Protein AF-F9PSR5-F1 (afdb_monomer)

pLDDT: mean 78.45, std 17.02, range [40.22, 97.88]

Nearest PDB structures (foldseek):
  4x9c-assembly1_C  TM=5.465E-01  e=1.390E-01  Methanocaldococcus jannaschii
  5dy9-assembly1_F  TM=5.432E-01  e=1.764E-01  Methanocaldococcus jannaschii DSM 2661
  2fjr-assembly1_A  TM=6.182E-01  e=3.828E-01  Eganvirus ev186
  2fkd-assembly1_A  TM=6.423E-01  e=6.167E-01  Eganvirus ev186
  2ege-assembly1_A  TM=7.253E-01  e=1.600E+00  Homo sapiens

Radius of gyration: 29.04 Å; Cα contacts (8 Å, |Δi|>4): 99; chains: 1; bounding box: 38×30×86 Å

Sequence (117 aa):
MDEYIENSIYETEKFCRETINHINKARSKEQSTKLKKISEEILKKIDKINHSKMIKKENESNILNEPLMLGEEVKVLSLNENGYVQTLPDKNGNLQVKIGILKVNANISDIIRIEKL

Foldseek 3Di:
DVVVVVVVVVVVVVVVVVVVVVVVVVVPPDVVVVVVVVVVVVVVVVVVVVVVVVVVVVVPPPVCPDFDDFQAWKAQQVVRAIFTWHDGQDPQQWTWTDGPPDTDIGGVVRIDHDDDD

Structure (mmCIF, N/CA/C/O backbone):
data_AF-F9PSR5-F1
#
_entry.id   AF-F9PSR5-F1
#
loop_
_atom_site.group_PDB
_atom_site.id
_atom_site.type_symbol
_atom_site.label_atom_id
_atom_site.label_alt_id
_atom_site.label_comp_id
_atom_site.label_asym_id
_atom_site.label_entity_id
_atom_site.label_seq_id
_atom_site.pdbx_PDB_ins_code
_atom_site.Cartn_x
_atom_site.Cartn_y
_atom_site.Cartn_z
_atom_site.occupancy
_atom_site.B_iso_or_equiv
_atom_site.auth_seq_id
_atom_site.auth_comp_id
_atom_site.auth_asym_id
_atom_site.auth_atom_id
_atom_site.pdbx_PDB_model_num
ATOM 1 N N . MET A 1 1 ? 17.479 12.853 62.473 1.00 61.38 1 MET A N 1
ATOM 2 C CA . MET A 1 1 ? 17.677 12.947 61.008 1.00 61.38 1 MET A CA 1
ATOM 3 C C . MET A 1 1 ? 16.924 11.815 60.320 1.00 61.38 1 MET A C 1
ATOM 5 O O . MET A 1 1 ? 16.212 12.084 59.366 1.00 61.38 1 MET A O 1
ATOM 9 N N . ASP A 1 2 ? 16.990 10.601 60.872 1.00 70.75 2 ASP A N 1
ATOM 10 C CA . ASP A 1 2 ? 16.337 9.401 60.324 1.00 70.75 2 ASP A CA 1
ATOM 11 C C . ASP A 1 2 ? 14.798 9.462 60.313 1.00 70.75 2 ASP A C 1
ATOM 13 O O . ASP A 1 2 ? 14.187 9.116 59.311 1.00 70.75 2 ASP A O 1
ATOM 17 N N . GLU A 1 3 ? 14.169 10.030 61.348 1.00 80.06 3 GLU A N 1
ATOM 18 C CA . GLU A 1 3 ? 12.702 10.206 61.427 1.00 80.06 3 GLU A CA 1
ATOM 19 C C . GLU A 1 3 ? 12.125 11.072 60.288 1.00 80.06 3 GLU A C 1
ATOM 21 O O . GLU A 1 3 ?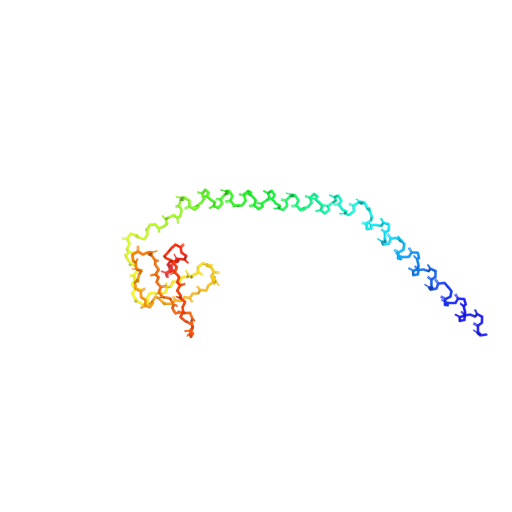 11.029 10.830 59.788 1.00 80.06 3 GLU A O 1
ATOM 26 N N . TYR A 1 4 ? 12.881 12.073 59.824 1.00 81.88 4 TYR A N 1
ATOM 27 C CA . TYR A 1 4 ? 12.462 12.925 58.706 1.00 81.88 4 TYR A CA 1
ATOM 28 C C . TYR A 1 4 ? 12.514 12.171 57.371 1.00 81.88 4 TYR A C 1
ATOM 30 O O . TYR A 1 4 ? 11.645 12.345 56.517 1.00 81.88 4 TYR A O 1
ATOM 38 N N . ILE A 1 5 ? 13.525 11.316 57.202 1.00 81.44 5 ILE A N 1
ATOM 39 C CA . ILE A 1 5 ? 13.675 10.469 56.016 1.00 81.44 5 ILE A CA 1
ATOM 40 C C . ILE A 1 5 ? 12.550 9.431 55.988 1.00 81.44 5 ILE A C 1
ATOM 42 O O . ILE A 1 5 ? 11.909 9.255 54.955 1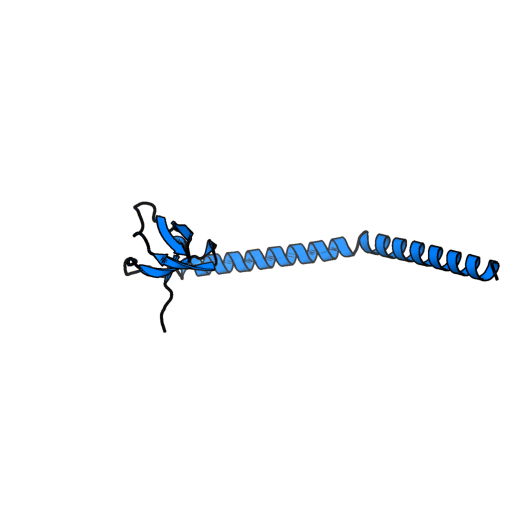.00 81.44 5 ILE A O 1
ATOM 46 N N . GLU A 1 6 ? 12.260 8.804 57.127 1.00 84.38 6 GLU A N 1
ATOM 47 C CA . GLU A 1 6 ? 11.205 7.798 57.256 1.00 84.38 6 GLU A CA 1
ATOM 48 C C . GLU A 1 6 ? 9.813 8.388 56.983 1.00 84.38 6 GLU A C 1
ATOM 50 O O . GLU A 1 6 ? 9.060 7.843 56.172 1.00 84.38 6 GLU A O 1
ATOM 55 N N . ASN A 1 7 ? 9.516 9.573 57.528 1.00 88.50 7 ASN A N 1
ATOM 56 C CA . ASN A 1 7 ? 8.278 10.292 57.216 1.00 88.50 7 ASN A CA 1
ATOM 57 C C . ASN A 1 7 ? 8.185 10.691 55.736 1.00 88.50 7 ASN A C 1
ATOM 59 O O . ASN A 1 7 ? 7.117 10.586 55.132 1.00 88.50 7 ASN A O 1
ATOM 63 N N . SER A 1 8 ? 9.293 11.115 55.119 1.00 80.94 8 SER A N 1
ATOM 64 C CA . SER A 1 8 ? 9.307 11.457 53.692 1.00 80.94 8 SER A CA 1
ATOM 65 C C . SER A 1 8 ? 9.042 10.240 52.801 1.00 80.94 8 SER A C 1
ATOM 67 O O . SER A 1 8 ? 8.366 10.369 51.777 1.00 80.94 8 SER A O 1
ATOM 69 N N . ILE A 1 9 ? 9.568 9.068 53.163 1.00 88.12 9 ILE A N 1
ATOM 70 C CA . ILE A 1 9 ? 9.326 7.818 52.434 1.00 88.12 9 ILE A CA 1
ATOM 71 C C . ILE A 1 9 ? 7.856 7.416 52.578 1.00 88.12 9 ILE A C 1
ATOM 73 O O . ILE A 1 9 ? 7.196 7.144 51.574 1.00 88.12 9 ILE A O 1
ATOM 77 N N . TYR A 1 10 ? 7.321 7.462 53.800 1.00 92.94 10 TYR A N 1
ATOM 78 C CA . TYR A 1 10 ? 5.934 7.102 54.086 1.00 92.94 10 TYR A CA 1
ATOM 79 C C . TYR A 1 10 ? 4.922 7.956 53.307 1.00 92.94 10 TYR A C 1
ATOM 81 O O . TYR A 1 10 ? 4.020 7.421 52.655 1.00 92.94 10 TYR A O 1
ATOM 89 N N . GLU A 1 11 ? 5.092 9.281 53.306 1.00 85.50 11 GLU A N 1
ATOM 90 C CA . GLU A 1 11 ? 4.209 10.182 52.555 1.00 85.50 11 GLU A CA 1
ATOM 91 C C . GLU A 1 11 ? 4.298 9.946 51.040 1.00 85.50 11 GLU A C 1
ATOM 93 O O . GLU A 1 11 ? 3.284 9.967 50.336 1.00 85.50 11 GLU A O 1
ATOM 98 N N . THR A 1 12 ? 5.494 9.628 50.534 1.00 87.06 12 THR A N 1
ATOM 99 C CA . THR A 1 12 ? 5.694 9.302 49.116 1.00 87.06 12 THR A CA 1
ATOM 100 C C . THR A 1 12 ? 4.965 8.011 48.733 1.00 87.06 12 THR A C 1
ATOM 102 O O . THR A 1 12 ? 4.243 7.976 47.733 1.00 87.06 12 THR A O 1
ATOM 105 N N . GLU A 1 13 ? 5.083 6.951 49.538 1.00 89.62 13 GLU A N 1
ATOM 106 C CA . GLU A 1 13 ? 4.390 5.683 49.286 1.00 89.62 13 GLU A CA 1
ATOM 107 C C . GLU A 1 13 ? 2.867 5.833 49.320 1.00 89.62 13 GLU A C 1
ATOM 109 O O . GLU A 1 13 ? 2.157 5.281 48.468 1.00 89.62 13 GLU A O 1
ATOM 114 N N . LYS A 1 14 ? 2.355 6.606 50.282 1.00 91.94 14 LYS A N 1
ATOM 115 C CA . LYS A 1 14 ? 0.928 6.899 50.415 1.00 91.94 14 LYS A CA 1
ATOM 116 C C . LYS A 1 14 ? 0.397 7.643 49.189 1.00 91.94 14 LYS A C 1
ATOM 118 O O . LYS A 1 14 ? -0.588 7.202 48.592 1.00 91.94 14 LYS A O 1
ATOM 123 N N . PHE A 1 15 ? 1.089 8.694 48.750 1.00 85.25 15 PHE A N 1
ATOM 124 C CA . PHE A 1 15 ? 0.725 9.458 47.556 1.00 85.25 15 PHE A CA 1
ATOM 125 C C . PHE A 1 15 ? 0.723 8.594 46.284 1.00 85.25 15 PHE A C 1
ATOM 127 O O . PHE A 1 15 ? -0.209 8.658 45.472 1.00 85.25 15 PHE A O 1
ATOM 134 N N . CYS A 1 16 ? 1.724 7.722 46.122 1.00 81.81 16 CYS A N 1
ATOM 135 C CA . CYS A 1 16 ? 1.778 6.775 45.008 1.00 81.81 16 CYS A CA 1
ATOM 136 C C . CYS A 1 16 ? 0.590 5.802 45.023 1.00 81.81 16 CYS A C 1
ATOM 138 O O . CYS A 1 16 ? -0.047 5.596 43.986 1.00 81.81 16 CYS A O 1
ATOM 140 N N . ARG A 1 17 ? 0.245 5.230 46.184 1.00 82.75 17 ARG A N 1
ATOM 141 C CA . ARG A 1 17 ? -0.906 4.318 46.323 1.00 82.75 17 ARG A CA 1
ATOM 142 C C . ARG A 1 17 ? -2.227 5.009 46.005 1.00 82.75 17 ARG A C 1
ATOM 144 O O . ARG A 1 17 ? -3.050 4.443 45.283 1.00 82.75 17 ARG A O 1
ATOM 151 N N . GLU A 1 18 ? -2.426 6.224 46.504 1.00 81.75 18 GLU A N 1
ATOM 152 C CA . GLU A 1 18 ? -3.625 7.019 46.227 1.00 81.75 18 GLU A CA 1
ATOM 153 C C . GLU A 1 18 ? -3.738 7.363 44.737 1.00 81.75 18 GLU A C 1
ATOM 155 O O . GLU A 1 18 ? -4.813 7.222 44.151 1.00 81.75 18 GLU A O 1
ATOM 160 N N . THR A 1 19 ? -2.626 7.718 44.093 1.00 72.19 19 THR A N 1
ATOM 161 C CA . THR A 1 19 ? -2.572 8.008 42.653 1.00 72.19 19 THR A CA 1
ATOM 162 C C . THR A 1 19 ? -2.889 6.770 41.813 1.00 72.19 19 THR A C 1
ATOM 164 O O . THR A 1 19 ? -3.729 6.834 40.916 1.00 72.19 19 THR A O 1
ATOM 167 N N . ILE A 1 20 ? -2.297 5.614 42.133 1.00 77.25 20 ILE A N 1
ATOM 168 C CA . ILE A 1 20 ? -2.593 4.339 41.458 1.00 77.25 20 ILE A CA 1
ATOM 169 C C . ILE A 1 20 ? -4.073 3.975 41.621 1.00 77.25 20 ILE A C 1
ATOM 171 O O . ILE A 1 20 ? -4.718 3.552 40.661 1.00 77.25 20 ILE A O 1
ATOM 175 N N . ASN A 1 21 ? -4.644 4.179 42.810 1.00 77.12 21 ASN A N 1
ATOM 176 C CA . ASN A 1 21 ? -6.060 3.924 43.057 1.00 77.12 21 ASN A CA 1
ATOM 177 C C . ASN A 1 21 ? -6.965 4.881 42.260 1.00 77.12 21 ASN A C 1
ATOM 179 O O . ASN A 1 21 ? -7.951 4.437 41.677 1.00 77.12 21 ASN A O 1
ATOM 183 N N . HIS A 1 22 ? -6.622 6.169 42.167 1.00 71.69 22 HIS A N 1
ATOM 184 C CA . HIS A 1 22 ? -7.345 7.133 41.331 1.00 71.69 22 HIS A CA 1
ATOM 185 C C . HIS A 1 22 ? -7.264 6.791 39.842 1.00 71.69 22 HIS A C 1
ATOM 187 O O . HIS A 1 22 ? -8.289 6.812 39.163 1.00 71.69 22 HIS A O 1
ATOM 193 N N . ILE A 1 23 ? -6.089 6.397 39.347 1.00 68.31 23 ILE A N 1
ATOM 194 C CA . ILE A 1 23 ? -5.901 5.941 37.964 1.00 68.31 23 ILE A CA 1
ATOM 195 C C . ILE A 1 23 ? -6.738 4.684 37.699 1.00 68.31 23 ILE A C 1
ATOM 197 O O . ILE A 1 23 ? -7.442 4.611 36.693 1.00 68.31 23 ILE A O 1
ATOM 201 N N . ASN A 1 24 ? -6.731 3.713 38.615 1.00 64.44 24 ASN A N 1
ATOM 202 C CA . ASN A 1 24 ? -7.514 2.483 38.482 1.00 64.44 24 ASN A CA 1
ATOM 203 C C . ASN A 1 24 ? -9.027 2.742 38.558 1.00 64.44 24 ASN A C 1
ATOM 205 O O . ASN A 1 24 ? -9.784 2.173 37.769 1.00 64.44 24 ASN A O 1
ATOM 209 N N . LYS A 1 25 ? -9.479 3.648 39.436 1.00 64.62 25 LYS A N 1
ATOM 210 C CA . LYS A 1 25 ? -10.879 4.101 39.495 1.00 64.62 25 LYS A CA 1
ATOM 211 C C . LYS A 1 25 ? -11.287 4.818 38.205 1.00 64.62 25 LYS A C 1
ATOM 213 O O . LYS A 1 25 ? -12.319 4.461 37.636 1.00 64.62 25 LYS A O 1
ATOM 218 N N . ALA A 1 26 ? -10.458 5.727 37.686 1.00 58.72 26 ALA A N 1
ATOM 219 C CA . ALA A 1 26 ? -10.682 6.415 36.409 1.00 58.72 26 ALA A CA 1
ATOM 220 C C . ALA A 1 26 ? -10.732 5.443 35.212 1.00 58.72 26 ALA A C 1
ATOM 222 O O . ALA A 1 26 ? -11.523 5.619 34.284 1.00 58.72 26 ALA A O 1
ATOM 223 N N . ARG A 1 27 ? -9.964 4.349 35.264 1.00 58.31 27 ARG A N 1
ATOM 224 C CA . ARG A 1 27 ? -9.962 3.289 34.244 1.00 58.31 27 ARG A CA 1
ATOM 225 C C . ARG A 1 27 ? -11.249 2.446 34.225 1.00 58.31 27 ARG A C 1
ATOM 227 O O . ARG A 1 27 ? -11.523 1.794 33.221 1.00 58.31 27 ARG A O 1
ATOM 234 N N . SER A 1 28 ? -12.050 2.451 35.296 1.00 63.00 28 SER A N 1
ATOM 235 C CA . SER A 1 28 ? -13.016 1.370 35.560 1.00 63.00 28 SER A CA 1
ATOM 236 C C . SER A 1 28 ? -14.456 1.534 35.044 1.00 63.00 28 SER A C 1
ATOM 238 O O . SER A 1 28 ? -15.188 0.551 35.088 1.00 63.00 28 SER A O 1
ATOM 240 N N . LYS A 1 29 ? -14.910 2.677 34.499 1.00 55.03 29 LYS A N 1
ATOM 241 C CA . LYS A 1 29 ? -16.277 2.743 33.906 1.00 55.03 29 LYS A CA 1
ATOM 242 C C . LYS A 1 29 ? -16.521 3.879 32.914 1.00 55.03 29 LYS A C 1
ATOM 244 O O . LYS A 1 29 ? -17.165 3.664 31.891 1.00 55.03 29 LYS A O 1
ATOM 249 N N . GLU A 1 30 ? -15.987 5.068 33.171 1.00 55.88 30 GLU A N 1
ATOM 250 C CA . GLU A 1 30 ? -16.309 6.257 32.369 1.00 55.88 30 GLU A CA 1
ATOM 251 C C . GLU A 1 30 ? -15.457 6.382 31.093 1.00 55.88 30 GLU A C 1
ATOM 253 O O . GLU A 1 30 ? -15.951 6.786 30.040 1.00 55.88 30 GLU A O 1
ATOM 258 N N . GLN A 1 31 ? -14.193 5.946 31.143 1.00 56.09 31 GLN A N 1
ATOM 259 C CA . GLN A 1 31 ? -13.323 5.901 29.964 1.00 56.09 31 GLN A CA 1
ATOM 260 C C . GLN A 1 31 ? -13.791 4.838 28.956 1.00 56.09 31 GLN A C 1
ATOM 262 O O . GLN A 1 31 ? -13.697 5.053 27.754 1.00 56.09 31 GLN A O 1
ATOM 267 N N . SER A 1 32 ? -14.335 3.707 29.427 1.00 58.94 32 SER A N 1
ATOM 268 C CA . SER A 1 32 ? -14.809 2.616 28.560 1.00 58.94 32 SER A CA 1
ATOM 269 C C . SER A 1 32 ? -16.021 3.031 27.723 1.00 58.94 32 SER A C 1
ATOM 271 O O . SER A 1 32 ? -16.087 2.711 26.540 1.00 58.94 32 SER A O 1
ATOM 273 N N . THR A 1 33 ? -16.960 3.791 28.295 1.00 61.81 33 THR A N 1
ATOM 274 C CA . THR A 1 33 ? -18.139 4.272 27.557 1.00 61.81 33 THR A CA 1
ATOM 275 C C . THR A 1 33 ? -17.779 5.382 26.574 1.00 61.81 33 THR A C 1
ATOM 277 O O . THR A 1 33 ? -18.252 5.352 25.439 1.00 61.81 33 THR A O 1
ATOM 280 N N . LYS A 1 34 ? -16.898 6.319 26.956 1.00 64.12 34 LYS A N 1
ATOM 281 C CA . LYS A 1 34 ? -16.377 7.352 26.042 1.00 64.12 34 LYS A CA 1
ATOM 282 C C . LYS A 1 34 ? -15.569 6.729 24.902 1.00 64.12 34 LYS A C 1
ATOM 284 O O . LYS A 1 34 ? -15.796 7.072 23.749 1.00 64.12 34 LYS A O 1
ATOM 289 N N . LEU A 1 35 ? -14.699 5.762 25.196 1.00 64.69 35 LEU A N 1
ATOM 290 C CA . LEU A 1 35 ? -13.900 5.065 24.188 1.00 64.69 35 LEU A CA 1
ATOM 291 C C . LEU A 1 35 ? -14.770 4.232 23.237 1.00 64.69 35 LEU A C 1
ATOM 293 O O . LEU A 1 35 ? -14.535 4.261 22.034 1.00 64.69 35 LEU A O 1
ATOM 297 N N . LYS A 1 36 ? -15.811 3.552 23.741 1.00 67.56 36 LYS A N 1
ATOM 298 C CA . LYS A 1 36 ? -16.796 2.856 22.895 1.00 67.56 36 LYS A CA 1
ATOM 299 C C . LYS A 1 36 ? -17.544 3.822 21.979 1.00 67.56 36 LYS A C 1
ATOM 301 O O . LYS A 1 36 ? -17.615 3.563 20.785 1.00 67.56 36 LYS A O 1
ATOM 306 N N . LYS A 1 37 ? -18.014 4.963 22.499 1.00 76.44 37 LYS A N 1
ATOM 307 C CA . LYS A 1 37 ? -18.667 6.003 21.683 1.00 76.44 37 LYS A CA 1
ATOM 308 C C . LYS A 1 37 ? -17.740 6.556 20.603 1.00 76.44 37 LYS A C 1
ATOM 310 O O . LYS A 1 37 ? -18.144 6.649 19.452 1.00 76.44 37 LYS A O 1
ATOM 315 N N . ILE A 1 38 ? -16.488 6.857 20.948 1.00 73.12 38 ILE A N 1
ATOM 316 C CA . ILE A 1 38 ? -15.480 7.316 19.983 1.00 73.12 38 ILE A CA 1
ATOM 317 C C . ILE A 1 38 ? -15.221 6.233 18.928 1.00 73.12 38 ILE A C 1
ATOM 319 O O . ILE A 1 38 ? -15.180 6.535 17.739 1.00 73.12 38 ILE A O 1
ATOM 323 N N . SER A 1 39 ? -15.107 4.966 19.332 1.00 68.19 39 SER A N 1
ATOM 324 C CA . SER A 1 39 ? -14.919 3.852 18.400 1.00 68.19 39 SER A CA 1
ATOM 325 C C . SER A 1 39 ? -16.120 3.664 17.465 1.00 68.19 39 SER A C 1
ATOM 327 O O . SER A 1 39 ? -15.926 3.431 16.275 1.00 68.19 39 SER A O 1
ATOM 329 N N . GLU A 1 40 ? -17.350 3.796 17.966 1.00 79.88 40 GLU A N 1
ATOM 330 C CA . GLU A 1 40 ? -18.579 3.756 17.162 1.00 79.88 40 GLU A CA 1
ATOM 331 C C . GLU A 1 40 ? -18.679 4.947 16.200 1.00 79.88 40 GLU A C 1
ATOM 333 O O . GLU A 1 40 ? -19.107 4.787 15.059 1.00 79.88 40 GLU A O 1
ATOM 338 N N . GLU A 1 41 ? -18.280 6.148 16.624 1.00 81.94 41 GLU A N 1
ATOM 339 C CA . GLU A 1 41 ? -18.237 7.330 15.759 1.00 81.94 41 GLU A CA 1
ATOM 340 C C . GLU A 1 41 ? -17.182 7.205 14.660 1.00 81.94 41 GLU A C 1
ATOM 342 O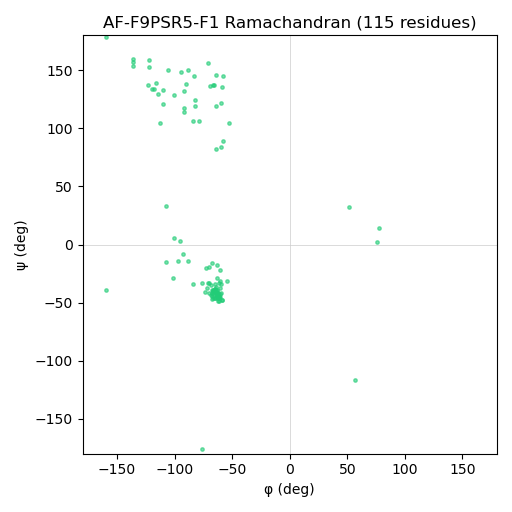 O . GLU A 1 41 ? -17.446 7.589 13.518 1.00 81.94 41 GLU A O 1
ATOM 347 N N . ILE A 1 42 ? -16.010 6.646 14.978 1.00 77.69 42 ILE A N 1
ATOM 348 C CA . ILE A 1 42 ? -14.966 6.340 13.997 1.00 77.69 42 ILE A CA 1
ATOM 349 C C . ILE A 1 42 ? -15.493 5.327 12.979 1.00 77.69 42 ILE A C 1
ATOM 351 O O . ILE A 1 42 ? -15.397 5.594 11.784 1.00 77.69 42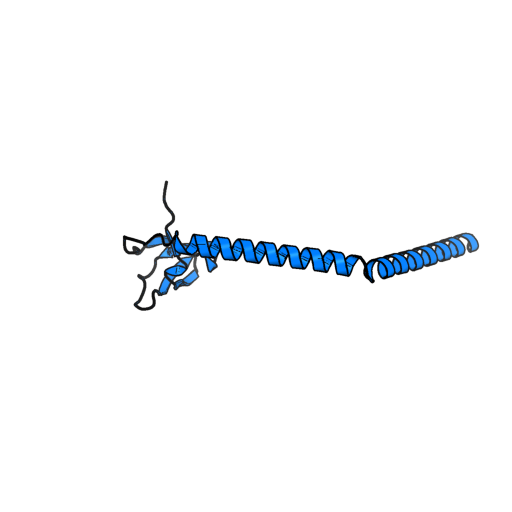 ILE A O 1
ATOM 355 N N . LEU A 1 43 ? -16.116 4.230 13.423 1.00 76.56 43 LEU A N 1
ATOM 356 C CA . LEU A 1 43 ? -16.725 3.234 12.532 1.00 76.56 43 LEU A CA 1
ATOM 357 C C . LEU A 1 43 ? -17.800 3.862 11.636 1.00 76.56 43 LEU A C 1
ATOM 359 O O . LEU A 1 43 ? -17.722 3.740 10.420 1.00 76.56 43 LEU A O 1
ATOM 363 N N . LYS A 1 44 ? -18.724 4.653 12.197 1.00 82.00 44 LYS A N 1
ATOM 364 C CA . LYS A 1 44 ? -19.752 5.369 11.418 1.00 82.00 44 LYS A CA 1
ATOM 365 C C . LYS A 1 44 ? -19.158 6.346 10.402 1.00 82.00 44 LYS A C 1
ATOM 367 O O . LYS A 1 44 ? -19.717 6.522 9.319 1.00 82.00 44 LYS A O 1
ATOM 372 N N . LYS A 1 45 ? -18.057 7.028 10.738 1.00 77.88 45 LYS A N 1
ATOM 373 C CA . LYS A 1 45 ? -17.350 7.915 9.800 1.00 77.88 45 LYS A CA 1
ATOM 374 C C . LYS A 1 45 ? -16.644 7.115 8.708 1.00 77.88 45 LYS A C 1
ATOM 376 O O . LYS A 1 45 ? -16.736 7.514 7.553 1.00 77.88 45 LYS A O 1
ATOM 381 N N . ILE A 1 46 ? -16.002 5.998 9.046 1.00 72.50 46 ILE A N 1
ATOM 382 C CA . ILE A 1 46 ? -15.384 5.081 8.080 1.00 72.50 46 ILE A CA 1
ATOM 383 C C . ILE A 1 46 ? -16.444 4.519 7.133 1.00 72.50 46 ILE A C 1
ATOM 385 O O . ILE A 1 46 ? -16.234 4.572 5.930 1.00 72.50 46 ILE A O 1
ATOM 389 N N . ASP A 1 47 ? -17.602 4.088 7.632 1.00 71.56 47 ASP A N 1
ATOM 390 C CA . ASP A 1 47 ? -18.697 3.583 6.801 1.00 71.56 47 ASP A CA 1
ATOM 391 C C . ASP A 1 47 ? -19.237 4.662 5.862 1.00 71.56 47 ASP A C 1
ATOM 393 O O . ASP A 1 47 ? -19.398 4.411 4.674 1.00 71.56 47 ASP A O 1
ATOM 397 N N . LYS A 1 48 ? -19.431 5.901 6.333 1.00 70.62 48 LYS A N 1
ATOM 398 C CA . LYS A 1 48 ? -19.810 7.031 5.462 1.00 70.62 48 LYS A CA 1
ATOM 399 C C . LYS A 1 48 ? -18.736 7.361 4.422 1.00 70.62 48 LYS A C 1
ATOM 401 O O . LYS A 1 48 ? -19.063 7.671 3.275 1.00 70.62 48 LYS A O 1
ATOM 406 N N . ILE A 1 49 ? -17.456 7.308 4.794 1.00 68.12 49 ILE A N 1
ATOM 407 C CA . ILE A 1 49 ? -16.335 7.512 3.867 1.00 68.12 49 ILE A CA 1
ATOM 408 C C . ILE A 1 49 ? -16.280 6.369 2.849 1.00 68.12 49 ILE A C 1
ATOM 410 O O . ILE A 1 49 ? -16.107 6.630 1.668 1.00 68.12 49 ILE A O 1
ATOM 414 N N . ASN A 1 50 ? -16.476 5.122 3.264 1.00 58.50 50 ASN A N 1
ATOM 415 C CA . ASN A 1 50 ? -16.488 3.966 2.374 1.00 58.50 50 ASN A CA 1
ATOM 416 C C . ASN A 1 50 ? -17.697 3.999 1.443 1.00 58.50 50 ASN A C 1
ATOM 418 O O . ASN A 1 50 ? -17.535 3.784 0.251 1.00 58.50 50 ASN A O 1
ATOM 422 N N . HIS A 1 51 ? -18.878 4.362 1.940 1.00 58.69 51 HIS A N 1
ATOM 423 C CA . HIS A 1 51 ? -20.084 4.489 1.129 1.00 58.69 51 HIS A CA 1
ATOM 424 C C . HIS A 1 51 ? -19.972 5.653 0.133 1.00 58.69 51 HIS A C 1
ATOM 426 O O . HIS A 1 51 ? -20.353 5.512 -1.024 1.00 58.69 51 HIS A O 1
ATOM 432 N N . SER A 1 52 ? -19.383 6.787 0.533 1.00 56.06 52 SER A N 1
ATOM 433 C CA . SER A 1 52 ? -19.097 7.894 -0.395 1.00 56.06 52 SER A CA 1
ATOM 434 C C . SER A 1 52 ? -17.964 7.575 -1.377 1.00 56.06 52 SER A C 1
ATOM 436 O O . SER A 1 52 ? -18.036 7.995 -2.528 1.00 56.06 52 SER A O 1
ATOM 438 N N . LYS A 1 53 ? -16.956 6.786 -0.981 1.00 49.19 53 LYS A N 1
ATOM 439 C CA . LYS A 1 53 ? -15.922 6.255 -1.885 1.00 49.19 53 LYS A CA 1
ATOM 440 C C . LYS A 1 53 ? -16.464 5.189 -2.835 1.00 49.19 53 LYS A C 1
ATOM 442 O O . LYS A 1 53 ? -15.991 5.136 -3.958 1.00 49.19 53 LYS A O 1
ATOM 447 N N . MET A 1 54 ? -17.444 4.376 -2.433 1.00 45.91 54 MET A N 1
ATOM 448 C CA . MET A 1 54 ? -18.148 3.442 -3.321 1.00 45.91 54 MET A CA 1
ATOM 449 C C . MET A 1 54 ? -18.974 4.202 -4.364 1.00 45.91 54 MET A C 1
ATOM 451 O O . MET A 1 54 ? -18.832 3.926 -5.548 1.00 45.91 54 MET A O 1
ATOM 455 N N . ILE A 1 55 ? -19.723 5.231 -3.951 1.00 47.75 55 ILE A N 1
ATOM 456 C CA . ILE A 1 55 ? -20.485 6.099 -4.870 1.00 47.75 55 ILE A CA 1
ATOM 457 C C . ILE A 1 55 ? -19.547 6.892 -5.807 1.00 47.75 55 ILE A C 1
ATOM 459 O O . ILE A 1 55 ? -19.872 7.125 -6.970 1.00 47.75 55 ILE A O 1
ATOM 463 N N . LYS A 1 56 ? -18.351 7.285 -5.343 1.00 44.38 56 LYS A N 1
ATOM 464 C CA . LYS A 1 56 ? -17.327 7.905 -6.204 1.00 44.38 56 LYS A CA 1
ATOM 465 C C . LYS A 1 56 ? -16.595 6.907 -7.106 1.00 44.38 56 LYS A C 1
ATOM 467 O O . LYS A 1 56 ? -16.278 7.263 -8.233 1.00 44.38 56 LYS A O 1
ATOM 472 N N . LYS A 1 57 ? -16.383 5.660 -6.670 1.00 43.09 57 LYS A N 1
ATOM 473 C CA . LYS A 1 57 ? -15.782 4.599 -7.500 1.00 43.09 57 LYS A CA 1
ATOM 474 C C . LYS A 1 57 ? -16.636 4.243 -8.715 1.00 43.09 57 LYS A C 1
ATOM 476 O O . LYS A 1 57 ? -16.071 3.853 -9.726 1.00 43.09 57 LYS A O 1
ATOM 481 N N . GLU A 1 58 ? -17.957 4.409 -8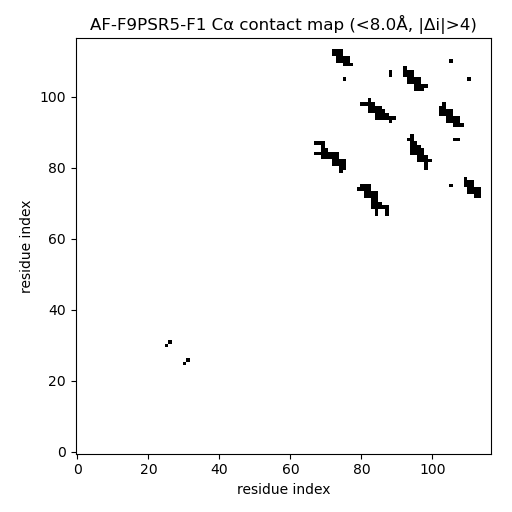.642 1.00 41.69 58 GLU A N 1
ATOM 482 C CA . GLU A 1 58 ? -18.834 4.232 -9.808 1.00 41.69 58 GLU A CA 1
ATOM 483 C C . GLU A 1 58 ? -18.713 5.367 -10.840 1.00 41.69 58 GLU A C 1
ATOM 485 O O . GLU A 1 58 ? -19.048 5.156 -11.999 1.00 41.69 58 GLU A O 1
ATOM 490 N N . ASN A 1 59 ? -18.201 6.545 -10.460 1.00 40.22 59 ASN A N 1
ATOM 491 C CA . ASN A 1 59 ? -18.089 7.707 -11.355 1.00 40.22 59 ASN A CA 1
ATOM 492 C C . ASN A 1 59 ? -16.648 8.022 -11.795 1.00 40.22 59 ASN A C 1
ATOM 494 O O . ASN A 1 59 ? -16.452 8.751 -12.760 1.00 40.22 59 ASN A O 1
ATOM 498 N N . GLU A 1 60 ? -15.642 7.457 -11.125 1.00 44.72 60 GLU A N 1
ATOM 499 C CA . GLU A 1 60 ? -14.225 7.539 -11.506 1.00 44.72 60 GLU A CA 1
ATOM 500 C C . GLU A 1 60 ? -13.713 6.200 -12.051 1.00 44.72 60 GLU A C 1
ATOM 502 O O . GLU A 1 60 ? -12.532 5.868 -11.936 1.00 44.72 60 GLU A O 1
ATOM 507 N N . SER A 1 61 ? -14.567 5.433 -12.737 1.00 46.78 61 SER A N 1
ATOM 508 C CA . SER A 1 61 ? -14.048 4.721 -13.898 1.00 46.78 61 SER A CA 1
ATOM 509 C C . SER A 1 61 ? -13.621 5.803 -14.890 1.00 46.78 61 SER A C 1
ATOM 511 O O . SER A 1 61 ? -14.370 6.164 -15.797 1.00 46.78 61 SER A O 1
ATOM 513 N N . ASN A 1 62 ? -12.422 6.359 -14.700 1.00 47.50 62 ASN A N 1
ATOM 514 C CA . ASN A 1 62 ? -11.643 6.874 -15.810 1.00 47.50 62 ASN A CA 1
ATOM 515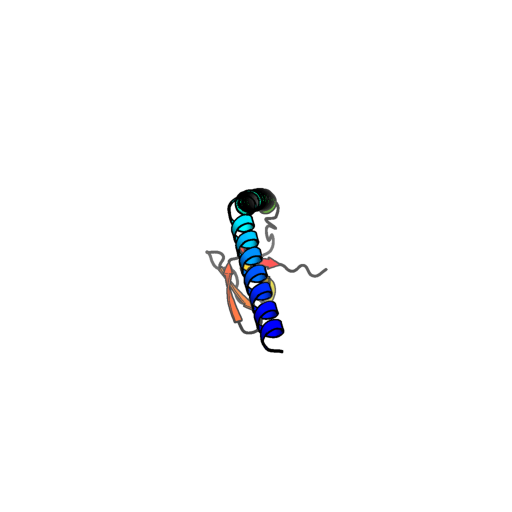 C C . ASN A 1 62 ? -11.432 5.660 -16.702 1.00 47.50 62 ASN A C 1
ATOM 517 O O . ASN A 1 62 ? -10.473 4.906 -16.553 1.00 47.50 62 ASN A O 1
ATOM 521 N N . ILE A 1 63 ? -12.440 5.406 -17.536 1.00 47.53 63 ILE A N 1
ATOM 522 C CA . ILE A 1 63 ? -12.387 4.487 -18.646 1.00 47.53 63 ILE A CA 1
ATOM 523 C C . ILE A 1 63 ? -11.158 4.974 -19.395 1.00 47.53 63 ILE A C 1
ATOM 525 O O . ILE A 1 63 ? -11.167 6.059 -19.979 1.00 47.53 63 ILE A O 1
ATOM 529 N N . LEU A 1 64 ? -10.060 4.227 -19.256 1.00 55.84 64 LEU A N 1
ATOM 530 C CA . LEU A 1 64 ? -8.901 4.356 -20.114 1.00 55.84 64 LEU A CA 1
ATOM 531 C C . LEU A 1 64 ? -9.439 4.110 -21.525 1.00 55.84 64 LEU A C 1
ATOM 533 O O . LEU A 1 64 ? -9.510 2.976 -21.986 1.00 55.84 64 LEU A O 1
ATOM 537 N N . ASN A 1 65 ? -9.889 5.173 -22.189 1.00 57.97 65 ASN A N 1
ATOM 538 C CA . ASN A 1 65 ? -10.303 5.110 -23.586 1.00 57.97 65 ASN A CA 1
ATOM 539 C C . ASN A 1 65 ? -9.105 4.723 -24.467 1.00 57.97 65 ASN A C 1
ATOM 541 O O . ASN A 1 65 ? -9.279 4.263 -25.591 1.00 57.97 65 ASN A O 1
ATOM 545 N N . GLU A 1 66 ? -7.889 4.867 -23.934 1.00 72.25 66 GLU A N 1
ATOM 546 C CA . GLU A 1 66 ? -6.641 4.530 -24.590 1.00 72.25 66 GLU A CA 1
ATOM 547 C C . GLU A 1 66 ? -5.904 3.404 -23.854 1.00 72.25 66 GLU A C 1
ATOM 549 O O . GLU A 1 66 ? -5.818 3.418 -22.623 1.00 72.25 66 GLU A O 1
ATOM 554 N N . PRO A 1 67 ? -5.311 2.449 -24.587 1.00 80.81 67 PRO A N 1
ATOM 555 C CA . PRO A 1 67 ? -4.518 1.381 -23.993 1.00 80.81 67 PRO A CA 1
ATOM 556 C C . PRO A 1 67 ? -3.265 1.935 -23.299 1.00 80.81 67 PRO A C 1
ATOM 558 O O . PRO A 1 67 ? -2.661 2.900 -23.772 1.00 80.81 67 PRO A O 1
ATOM 561 N N . LEU A 1 68 ? -2.854 1.301 -22.193 1.00 87.19 68 LEU A N 1
ATOM 562 C CA . LEU A 1 68 ? -1.566 1.573 -21.544 1.00 87.19 68 LEU A CA 1
ATOM 563 C C . LEU A 1 68 ? -0.401 1.339 -22.510 1.00 87.19 68 LEU A C 1
ATOM 565 O O . LEU A 1 68 ? -0.428 0.401 -23.310 1.00 87.19 68 LEU A O 1
ATOM 569 N N . MET A 1 69 ? 0.645 2.150 -22.383 1.00 91.00 69 MET A N 1
ATOM 570 C CA . MET A 1 69 ? 1.873 2.015 -23.160 1.00 91.00 69 MET A CA 1
ATOM 571 C C . MET A 1 69 ? 3.013 1.444 -22.312 1.00 91.00 69 MET A C 1
ATOM 573 O O . MET A 1 69 ? 3.098 1.650 -21.103 1.00 91.00 69 MET A O 1
ATOM 577 N N . LEU A 1 70 ? 3.929 0.718 -22.954 1.00 94.56 70 LEU A N 1
ATOM 578 C CA . LEU A 1 70 ? 5.160 0.274 -22.298 1.00 94.56 70 LEU A CA 1
ATOM 579 C C . LEU A 1 70 ? 6.041 1.483 -21.969 1.00 94.56 70 LEU A C 1
ATOM 581 O O . LEU A 1 70 ? 6.206 2.382 -22.789 1.00 94.56 70 LEU A O 1
ATOM 585 N N . GLY A 1 71 ? 6.629 1.489 -20.775 1.00 93.88 71 GLY A N 1
ATOM 586 C CA . GLY A 1 71 ? 7.427 2.604 -20.270 1.00 93.88 71 GLY A CA 1
ATOM 587 C C . GLY A 1 71 ? 6.605 3.805 -19.795 1.00 93.88 71 GLY A C 1
ATOM 588 O O . GLY A 1 71 ? 7.199 4.792 -19.373 1.00 93.88 71 GLY A O 1
ATOM 589 N N . GLU A 1 72 ? 5.273 3.731 -19.832 1.00 93.00 72 GLU A N 1
ATOM 590 C CA . GLU A 1 72 ? 4.394 4.771 -19.299 1.00 93.00 72 GLU A CA 1
ATOM 591 C C . GLU A 1 72 ? 4.539 4.875 -17.774 1.00 93.00 72 GLU A C 1
ATOM 593 O O . GLU A 1 72 ? 4.623 3.854 -17.082 1.00 93.00 72 GLU A O 1
ATOM 598 N N . GLU A 1 73 ? 4.583 6.106 -17.259 1.00 94.81 73 GLU A N 1
ATOM 599 C CA . GLU A 1 73 ? 4.612 6.366 -15.822 1.00 94.81 73 GLU A CA 1
ATOM 600 C C . GLU A 1 73 ? 3.194 6.301 -15.253 1.00 94.81 73 GLU A C 1
ATOM 602 O O . GLU A 1 73 ? 2.278 6.993 -15.700 1.00 94.81 73 GLU A O 1
ATOM 607 N N . VAL A 1 74 ? 3.015 5.454 -14.248 1.00 94.25 74 VAL A N 1
ATOM 608 C CA . VAL A 1 74 ? 1.728 5.194 -13.616 1.00 94.25 74 VAL A CA 1
ATOM 609 C C . VAL A 1 74 ? 1.876 5.152 -12.103 1.00 94.25 74 VAL A C 1
ATOM 611 O O . VAL A 1 74 ? 2.950 4.862 -11.575 1.00 94.25 74 VAL A O 1
ATOM 614 N N . LYS A 1 75 ? 0.783 5.401 -11.387 1.00 94.75 75 LYS A N 1
ATOM 615 C CA . LYS A 1 75 ? 0.700 5.235 -9.939 1.00 94.75 75 LYS A CA 1
ATOM 616 C C . LYS A 1 75 ? 0.007 3.920 -9.597 1.00 94.75 75 LYS A C 1
ATOM 618 O O . LYS A 1 75 ? -1.094 3.662 -10.081 1.00 94.75 75 LYS A O 1
ATOM 623 N N . VAL A 1 76 ? 0.634 3.119 -8.737 1.00 95.31 76 VAL A N 1
ATOM 624 C CA . VAL A 1 76 ? 0.066 1.880 -8.185 1.00 95.31 76 VAL A CA 1
ATOM 625 C C . VAL A 1 76 ? -0.632 2.217 -6.871 1.00 95.31 76 VAL A C 1
ATOM 627 O O . VAL A 1 76 ? 0.020 2.638 -5.913 1.00 95.31 76 VAL A O 1
ATOM 630 N N . LEU A 1 77 ? -1.956 2.075 -6.809 1.00 93.00 77 LEU A N 1
ATOM 631 C CA . LEU A 1 77 ? -2.755 2.567 -5.681 1.00 93.00 77 LEU A CA 1
ATOM 632 C C . LEU A 1 77 ? -2.486 1.792 -4.393 1.00 93.00 77 LEU A C 1
ATOM 634 O O . LEU A 1 77 ? -2.327 2.417 -3.345 1.00 93.00 77 LEU A O 1
ATOM 638 N N . SER A 1 78 ? -2.392 0.462 -4.467 1.00 90.31 78 SER A N 1
ATOM 639 C CA . SER A 1 78 ? -2.123 -0.396 -3.306 1.00 90.31 78 SER A CA 1
ATOM 640 C C . SER A 1 78 ? -0.787 -0.098 -2.624 1.00 90.31 78 SER A C 1
ATOM 642 O O . SER A 1 78 ? -0.671 -0.242 -1.407 1.00 90.31 78 SER A O 1
ATOM 644 N N . LEU A 1 79 ? 0.204 0.349 -3.397 1.00 92.88 79 LEU A N 1
ATOM 645 C CA . LEU A 1 79 ? 1.531 0.706 -2.900 1.00 92.88 79 LEU A CA 1
ATOM 646 C C . LEU A 1 79 ? 1.687 2.209 -2.663 1.00 92.88 79 LEU A C 1
ATOM 648 O O . LEU A 1 79 ? 2.619 2.616 -1.983 1.00 92.88 79 LEU A O 1
ATOM 652 N N . ASN A 1 80 ? 0.769 3.024 -3.188 1.00 92.50 80 ASN A N 1
ATOM 653 C CA . ASN A 1 80 ? 0.860 4.482 -3.217 1.00 92.50 80 ASN A CA 1
ATOM 654 C C . ASN A 1 80 ? 2.201 4.990 -3.791 1.00 92.50 80 ASN A C 1
ATOM 656 O O . ASN A 1 80 ? 2.675 6.060 -3.421 1.00 92.50 80 ASN A O 1
ATOM 660 N N . GLU A 1 81 ? 2.773 4.238 -4.728 1.00 95.38 81 GLU A N 1
ATOM 661 C CA . GLU A 1 81 ? 4.065 4.519 -5.353 1.00 95.38 81 GLU A CA 1
ATOM 662 C C . GLU A 1 81 ? 3.919 4.651 -6.867 1.00 95.38 81 GLU A C 1
ATOM 664 O O . GLU A 1 81 ? 3.035 4.046 -7.485 1.00 95.38 81 GLU A O 1
ATOM 669 N N . ASN A 1 82 ? 4.818 5.426 -7.467 1.00 96.00 82 ASN A N 1
ATOM 670 C CA . ASN A 1 82 ? 4.898 5.565 -8.915 1.00 96.00 82 ASN A CA 1
ATOM 671 C C . ASN A 1 82 ? 5.812 4.489 -9.503 1.00 96.00 82 ASN A C 1
ATOM 673 O O . ASN A 1 82 ? 6.791 4.055 -8.891 1.00 96.00 82 ASN A O 1
ATOM 677 N N . GLY A 1 83 ? 5.527 4.087 -10.731 1.00 95.94 83 GLY A N 1
ATOM 678 C CA . GLY A 1 83 ? 6.353 3.144 -11.457 1.00 95.94 83 GLY A CA 1
ATOM 679 C C . GLY A 1 83 ? 6.138 3.216 -12.955 1.00 95.94 83 GLY A C 1
ATOM 680 O O . GLY A 1 83 ? 5.320 3.979 -13.456 1.00 95.94 83 GLY A O 1
ATOM 681 N N . TYR A 1 84 ? 6.895 2.393 -13.668 1.00 96.94 84 TYR A N 1
ATOM 682 C CA . TYR A 1 84 ? 6.881 2.348 -15.124 1.00 96.94 84 TYR A CA 1
ATOM 683 C C . TYR A 1 84 ? 6.342 1.012 -15.611 1.00 96.94 84 TYR A C 1
ATOM 685 O O . TYR A 1 84 ? 6.835 -0.042 -15.193 1.00 96.94 84 TYR A O 1
ATOM 693 N N . VAL A 1 85 ? 5.367 1.048 -16.515 1.00 96.88 85 VAL A N 1
ATOM 694 C CA . VAL A 1 85 ? 4.777 -0.151 -17.122 1.00 96.88 85 VAL A CA 1
ATOM 695 C C . VAL A 1 85 ? 5.860 -0.953 -17.853 1.00 96.88 85 VAL A C 1
ATOM 697 O O . VAL A 1 85 ? 6.534 -0.446 -18.746 1.00 96.88 85 VAL A O 1
ATOM 700 N N . GLN A 1 86 ? 6.050 -2.216 -17.474 1.00 97.50 86 GLN A N 1
ATOM 701 C CA . GLN A 1 86 ? 7.012 -3.137 -18.097 1.00 97.50 86 GLN A CA 1
ATOM 702 C C . GLN A 1 86 ? 6.345 -4.119 -19.056 1.00 97.50 86 GLN A C 1
ATOM 704 O O . GLN A 1 86 ? 6.979 -4.571 -20.006 1.00 97.50 86 GLN A O 1
ATOM 709 N N . THR A 1 87 ? 5.081 -4.464 -18.812 1.00 96.75 87 THR A N 1
ATOM 710 C CA . THR A 1 87 ? 4.287 -5.324 -19.694 1.00 96.75 87 THR A CA 1
ATOM 711 C C . THR A 1 87 ? 2.894 -4.746 -19.867 1.00 96.75 87 THR A C 1
ATOM 713 O O . THR A 1 87 ? 2.386 -4.064 -18.981 1.00 96.75 87 THR A O 1
ATOM 716 N N . LEU A 1 88 ? 2.252 -5.054 -20.990 1.00 94.69 88 LEU A N 1
ATOM 717 C CA . LEU A 1 88 ? 0.835 -4.752 -21.166 1.00 94.69 88 LEU A CA 1
ATOM 718 C C . LEU A 1 88 ? -0.024 -5.674 -20.280 1.00 94.69 88 LEU A C 1
ATOM 720 O O . LEU A 1 88 ? 0.443 -6.765 -19.928 1.00 94.69 88 LEU A O 1
ATOM 724 N N . PRO A 1 89 ? -1.253 -5.260 -19.921 1.00 94.31 89 PRO A N 1
ATOM 725 C CA . PRO A 1 89 ? -2.183 -6.110 -19.188 1.00 94.31 89 PRO A CA 1
ATOM 726 C C . PRO A 1 89 ? -2.494 -7.408 -19.941 1.00 94.31 89 PRO A C 1
ATOM 728 O O . PRO A 1 89 ? -2.750 -7.397 -21.146 1.00 94.31 89 PRO A O 1
ATOM 731 N N . ASP A 1 90 ? -2.483 -8.529 -19.225 1.00 93.62 90 ASP A N 1
ATOM 732 C CA . ASP A 1 90 ? -2.924 -9.823 -19.740 1.00 93.62 90 ASP A CA 1
ATOM 733 C C . ASP A 1 90 ? -4.464 -9.929 -19.798 1.00 93.62 90 ASP A C 1
ATOM 735 O O . ASP A 1 90 ? -5.198 -8.990 -19.484 1.00 93.62 90 ASP A O 1
ATOM 739 N N . LYS A 1 91 ? -4.983 -11.105 -20.179 1.00 93.75 91 LYS A N 1
ATOM 740 C CA . LYS A 1 91 ? -6.436 -11.367 -20.237 1.00 93.75 91 LYS A CA 1
ATOM 741 C C . LYS A 1 91 ? -7.145 -11.221 -18.882 1.00 93.75 91 LYS A C 1
ATOM 743 O O . LYS A 1 91 ? -8.355 -11.026 -18.862 1.00 93.75 91 LYS A O 1
ATOM 748 N N . ASN A 1 92 ? -6.409 -11.325 -17.778 1.00 92.94 92 ASN A N 1
ATOM 749 C CA . ASN A 1 92 ? -6.912 -11.160 -16.416 1.00 92.94 92 ASN A CA 1
ATOM 750 C C . ASN A 1 92 ? -6.703 -9.721 -15.900 1.00 92.94 92 ASN A C 1
ATOM 752 O O . ASN A 1 92 ? -7.005 -9.425 -14.743 1.00 92.94 92 ASN A O 1
ATOM 756 N N . GLY A 1 93 ? -6.172 -8.828 -16.742 1.00 91.81 93 GLY A N 1
ATOM 757 C CA . GLY A 1 93 ? -5.869 -7.445 -16.406 1.00 91.81 93 GLY A CA 1
ATOM 758 C C . GLY A 1 93 ? -4.593 -7.267 -15.587 1.00 91.81 93 GLY A C 1
ATOM 759 O O . GLY A 1 93 ? -4.404 -6.194 -15.026 1.00 91.81 93 GLY A O 1
ATOM 760 N N . ASN A 1 94 ? -3.717 -8.268 -15.480 1.00 96.25 94 ASN A N 1
ATOM 761 C CA . ASN A 1 94 ? -2.475 -8.148 -14.716 1.00 96.25 94 ASN A CA 1
ATOM 762 C C . ASN A 1 94 ? -1.324 -7.648 -15.592 1.00 96.25 94 ASN A C 1
ATOM 764 O O . ASN A 1 94 ? -1.148 -8.108 -16.718 1.00 96.25 94 ASN A O 1
ATOM 768 N N . LEU A 1 95 ? -0.511 -6.741 -15.054 1.00 96.06 95 LEU A N 1
ATOM 769 C CA . LEU A 1 95 ? 0.687 -6.200 -15.688 1.00 96.06 95 LEU A CA 1
ATOM 770 C C . LEU A 1 95 ? 1.862 -6.130 -14.709 1.00 96.06 95 LEU A C 1
ATOM 772 O O . LEU A 1 95 ? 1.680 -6.090 -13.494 1.00 96.06 95 LEU A O 1
ATOM 776 N N . GLN A 1 96 ? 3.079 -6.067 -15.244 1.00 97.69 96 GLN A N 1
ATOM 777 C CA . GLN A 1 96 ? 4.272 -5.761 -14.467 1.00 97.69 96 GLN A CA 1
ATOM 778 C C . GLN A 1 96 ? 4.555 -4.265 -14.488 1.00 97.69 96 GLN A C 1
ATOM 780 O O . GLN A 1 96 ? 4.628 -3.648 -15.552 1.00 97.69 96 GLN A O 1
ATOM 785 N N . VAL A 1 97 ? 4.801 -3.707 -13.308 1.00 97.81 97 VAL A N 1
ATOM 786 C CA . VAL A 1 97 ? 5.244 -2.328 -13.111 1.00 97.81 97 VAL A CA 1
ATOM 787 C C . VAL A 1 97 ? 6.596 -2.351 -12.409 1.00 97.81 97 VAL A C 1
ATOM 789 O O . VAL A 1 97 ? 6.811 -3.093 -11.447 1.00 97.81 97 VAL A O 1
ATOM 792 N N . LYS A 1 98 ? 7.536 -1.548 -12.902 1.00 97.88 98 LYS A N 1
ATOM 793 C CA . LYS A 1 98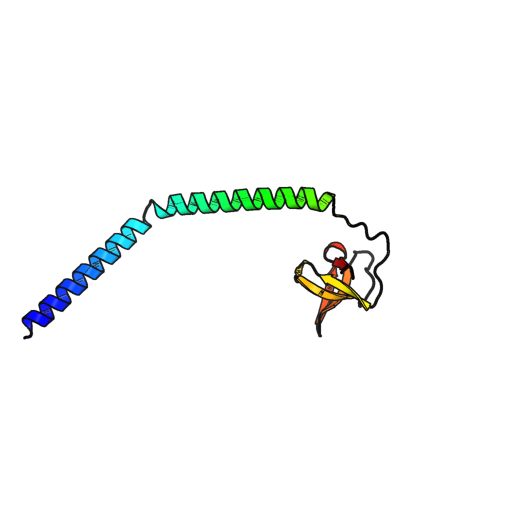 ? 8.832 -1.339 -12.260 1.00 97.88 98 LYS A CA 1
ATOM 794 C C . LYS A 1 98 ? 8.747 -0.143 -11.322 1.00 97.88 98 LYS A C 1
ATOM 796 O O . LYS A 1 98 ? 8.556 0.977 -11.788 1.00 97.88 98 LYS A O 1
ATOM 801 N N . ILE A 1 99 ? 8.947 -0.383 -10.033 1.00 96.50 99 ILE A N 1
ATOM 802 C CA . ILE A 1 99 ? 9.006 0.644 -8.988 1.00 96.50 99 ILE A CA 1
ATOM 803 C C . ILE A 1 99 ? 10.444 0.665 -8.468 1.00 96.50 99 ILE A C 1
ATOM 805 O O . ILE A 1 99 ? 10.884 -0.257 -7.780 1.00 96.50 99 ILE A O 1
ATOM 809 N N . GLY A 1 100 ? 11.224 1.673 -8.864 1.00 93.19 100 GLY A N 1
ATOM 810 C CA . GLY A 1 100 ? 12.664 1.698 -8.591 1.00 93.19 100 GLY A CA 1
ATOM 811 C C . GLY A 1 100 ? 13.375 0.457 -9.156 1.00 93.19 100 GLY A C 1
ATOM 812 O O . GLY A 1 100 ? 13.400 0.251 -10.370 1.00 93.19 100 GLY A O 1
ATOM 813 N N . ILE A 1 101 ? 13.957 -0.374 -8.283 1.00 94.56 101 ILE A N 1
ATOM 814 C CA . ILE A 1 101 ? 14.582 -1.662 -8.655 1.00 94.56 101 ILE A CA 1
ATOM 815 C C . ILE A 1 101 ? 13.607 -2.849 -8.643 1.00 94.56 101 ILE A C 1
ATOM 817 O O . ILE A 1 101 ? 13.935 -3.915 -9.163 1.00 94.56 101 ILE A O 1
ATOM 821 N N . LEU A 1 102 ? 12.429 -2.686 -8.038 1.00 96.25 102 LEU A N 1
ATOM 822 C CA . LEU A 1 102 ? 11.455 -3.755 -7.853 1.00 96.25 102 LEU A CA 1
ATOM 823 C C . LEU A 1 102 ? 10.609 -3.935 -9.112 1.00 96.25 102 LEU A C 1
ATOM 825 O O . LEU A 1 102 ? 10.256 -2.967 -9.785 1.00 96.25 102 LEU A O 1
ATOM 829 N N . LYS A 1 103 ? 10.245 -5.186 -9.399 1.00 96.94 103 LYS A N 1
ATOM 830 C CA . LYS A 1 103 ? 9.212 -5.540 -10.377 1.00 96.94 103 LYS A CA 1
ATOM 831 C C . LYS A 1 103 ? 8.012 -6.084 -9.621 1.00 96.94 103 LYS A C 1
ATOM 833 O O . LYS A 1 103 ? 8.144 -7.067 -8.895 1.00 96.94 103 LYS A O 1
ATOM 838 N N . VAL A 1 104 ? 6.868 -5.440 -9.787 1.00 96.44 104 VAL A N 1
ATOM 839 C CA . VAL A 1 104 ? 5.628 -5.774 -9.089 1.00 96.44 104 VAL A CA 1
ATOM 840 C C . VAL A 1 104 ? 4.582 -6.184 -10.114 1.00 96.44 104 VAL A C 1
ATOM 842 O O . VAL A 1 104 ? 4.403 -5.502 -11.119 1.00 96.44 104 VAL A O 1
ATOM 845 N N . ASN A 1 105 ? 3.889 -7.290 -9.849 1.00 97.06 105 ASN A N 1
ATOM 846 C CA . ASN A 1 105 ? 2.674 -7.644 -10.575 1.00 97.06 105 ASN A CA 1
ATOM 847 C C . ASN A 1 105 ? 1.504 -6.872 -9.958 1.00 97.06 105 ASN A C 1
ATOM 849 O O . ASN A 1 105 ? 1.212 -7.052 -8.777 1.00 97.06 105 ASN A O 1
ATOM 853 N N . ALA A 1 106 ? 0.852 -6.029 -10.749 1.00 95.44 106 ALA A N 1
ATOM 854 C CA . ALA A 1 106 ? -0.317 -5.253 -10.358 1.00 95.44 106 ALA A CA 1
ATOM 855 C C . ALA A 1 106 ? -1.489 -5.579 -11.291 1.00 95.44 106 ALA A C 1
ATOM 857 O O . ALA A 1 106 ? -1.289 -6.062 -12.405 1.00 95.44 106 ALA A O 1
ATOM 858 N N . ASN A 1 107 ? -2.716 -5.318 -10.846 1.00 95.69 107 ASN A N 1
ATOM 859 C CA . ASN A 1 107 ? -3.896 -5.398 -11.702 1.00 95.69 107 ASN A CA 1
ATOM 860 C C . ASN A 1 107 ? -4.205 -4.014 -12.281 1.00 95.69 107 ASN A C 1
ATOM 862 O O . ASN A 1 107 ? -3.993 -3.015 -11.604 1.00 95.69 107 ASN A O 1
ATOM 866 N N . ILE A 1 108 ? -4.759 -3.945 -13.490 1.00 92.75 108 ILE A N 1
ATOM 867 C CA . ILE A 1 108 ? -5.144 -2.700 -14.164 1.00 92.75 108 ILE A CA 1
ATOM 868 C C . ILE A 1 108 ? -6.088 -1.835 -13.319 1.00 92.75 108 ILE A C 1
ATOM 870 O O . ILE A 1 108 ? -6.001 -0.615 -13.364 1.00 92.75 108 ILE A O 1
ATOM 874 N N . SER A 1 109 ? -6.937 -2.456 -12.494 1.00 92.25 109 SER A N 1
ATOM 875 C CA . SER A 1 109 ? -7.826 -1.752 -11.557 1.00 92.25 109 SER A CA 1
ATOM 876 C C . SER A 1 109 ? -7.099 -1.025 -10.417 1.00 92.25 109 SER A C 1
ATOM 878 O O . SER A 1 109 ? -7.694 -0.178 -9.754 1.00 92.25 109 SER A O 1
ATOM 880 N N . ASP A 1 110 ? -5.825 -1.346 -10.189 1.00 92.94 110 ASP A N 1
ATOM 881 C CA . ASP A 1 110 ? -4.952 -0.743 -9.180 1.00 92.94 110 ASP A CA 1
ATOM 882 C C . ASP A 1 110 ? -4.001 0.311 -9.782 1.00 92.94 110 ASP A C 1
ATOM 884 O O . ASP A 1 110 ? -3.123 0.825 -9.090 1.00 92.94 110 ASP A O 1
ATOM 888 N N . ILE A 1 111 ? -4.155 0.629 -11.072 1.00 92.44 111 ILE A N 1
ATOM 889 C CA . ILE A 1 111 ? -3.296 1.553 -11.816 1.00 92.44 111 ILE A CA 1
ATOM 890 C C . ILE A 1 111 ? -4.053 2.840 -12.142 1.00 92.44 111 ILE A C 1
ATOM 892 O O . ILE A 1 111 ? -5.162 2.805 -12.667 1.00 92.44 111 ILE A O 1
ATOM 896 N N . ILE A 1 112 ? -3.418 3.987 -11.895 1.00 91.12 112 ILE A N 1
ATOM 897 C CA . ILE A 1 112 ? -3.878 5.296 -12.374 1.00 91.12 112 ILE A CA 1
ATOM 898 C C . ILE A 1 112 ? -2.764 5.953 -13.192 1.00 91.12 112 ILE A C 1
ATOM 900 O O . ILE A 1 112 ? -1.597 5.926 -12.799 1.00 91.12 112 ILE A O 1
ATOM 904 N N . ARG A 1 113 ? -3.122 6.562 -14.326 1.00 88.12 113 ARG A N 1
ATOM 905 C CA . ARG A 1 113 ? -2.198 7.376 -15.127 1.00 88.12 113 ARG A CA 1
ATOM 906 C C . ARG A 1 113 ? -1.852 8.664 -14.397 1.00 88.12 113 ARG A C 1
ATOM 908 O O . ARG A 1 113 ? -2.731 9.331 -13.857 1.00 88.12 113 ARG A O 1
ATOM 915 N N . ILE A 1 114 ? -0.577 9.028 -14.408 1.00 85.81 114 ILE A N 1
ATOM 916 C CA . ILE A 1 114 ? -0.151 10.333 -13.910 1.00 85.81 114 ILE A CA 1
ATOM 917 C C . ILE A 1 114 ? -0.340 11.321 -15.057 1.00 85.81 114 ILE A C 1
ATOM 919 O O . ILE A 1 114 ? 0.407 11.290 -16.0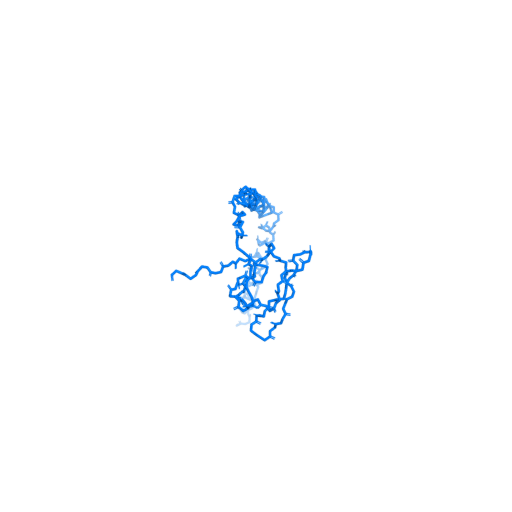33 1.00 85.81 114 ILE A O 1
ATOM 923 N N . GLU A 1 115 ? -1.356 12.177 -14.972 1.00 75.31 115 GLU A N 1
ATOM 924 C CA . GLU A 1 115 ? -1.490 13.287 -15.913 1.00 75.31 115 GLU A CA 1
ATOM 925 C C . GLU A 1 115 ? -0.295 14.231 -15.733 1.00 75.31 115 GLU A C 1
ATOM 927 O O . GLU A 1 115 ? -0.074 14.783 -14.651 1.00 75.31 115 GLU A O 1
ATOM 932 N N . LYS A 1 116 ? 0.503 14.405 -16.790 1.00 57.78 116 LYS A N 1
ATOM 933 C CA . LYS A 1 116 ? 1.441 15.525 -16.865 1.00 57.78 116 LYS A CA 1
ATOM 934 C C . LYS A 1 116 ? 0.640 16.761 -17.262 1.00 57.78 116 LYS A C 1
ATOM 936 O O . LYS A 1 116 ? 0.200 16.852 -18.405 1.00 57.78 116 LYS A O 1
ATOM 941 N N . LEU A 1 117 ? 0.429 17.645 -16.287 1.00 47.31 117 LEU A N 1
ATOM 942 C CA . LEU A 1 117 ? -0.042 19.020 -16.485 1.00 47.31 117 LEU A CA 1
ATOM 943 C C . LEU A 1 117 ? 0.925 19.816 -17.370 1.00 47.31 117 LEU A C 1
ATOM 945 O O . LEU A 1 117 ? 2.154 19.592 -17.244 1.00 47.31 117 LEU A O 1
#

Mean predicted aligned error: 16.92 Å

Secondary structure (DSSP, 8-state):
-HHHHHHHHHHHHHHHHHHHHHHHHHHTTHHHHHHHHHHHHHHHHHHHHHHHHHHHHTT-----SS---TT-EEEETTTTEEEEE-S---TTSEEEEEETTEEEEEEGGGEEE----

Solvent-accessible surface area (backbone atoms only — not comparable to full-atom values): 6717 Å² total; per-residue (Å²): 116,66,70,61,53,52,51,54,52,50,54,50,53,51,52,50,52,52,49,51,48,50,53,53,58,54,62,68,56,65,51,55,54,52,50,4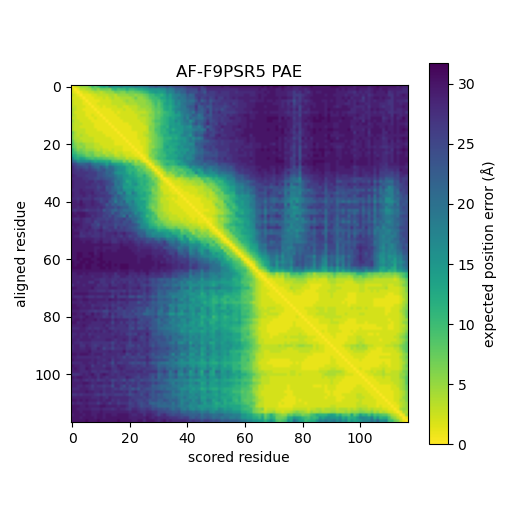9,51,51,51,52,51,50,49,54,49,48,51,52,51,50,53,52,49,52,62,44,54,74,70,61,63,74,69,70,88,60,82,85,54,76,66,39,60,31,33,35,60,93,76,73,42,63,28,28,29,70,42,69,61,46,98,87,31,41,26,36,31,33,40,88,92,45,78,40,83,45,45,56,92,40,52,44,78,62,81,82,127